Protein AF-A0A9E3UY20-F1 (afdb_monomer_lite)

pLDDT: mean 77.86, std 13.07, range [34.81, 95.12]

Sequence (122 aa):
AQWPAQFAARYKGRSVIIEAHLIVEKESKRLELDYSILVGRGPKPARTGKIDLTGFRLFEGVGKKEGDVVLFGARLAEVRLDADGRTWRVALQPDSGVFLRHFKALHALGWPGPEPLAEARP

Radius of gyration: 15.2 Å; chains: 1; bounding box: 36×36×40 Å

Secondary structure (DSSP, 8-state):
--HHHHHHHHTTT-EEEEEEEEEE-TTT--EEES--EEESSSSS-SEEEEEE-TT-GGGTT----TT-EEEEEEEEEEEEE-TTSSEEEEEEPTT--EE---HHHHHHTTPPPPPP------

Structure (mmCIF, N/CA/C/O backbone):
data_AF-A0A9E3UY20-F1
#
_entry.id   AF-A0A9E3UY20-F1
#
loop_
_atom_site.group_PDB
_atom_site.id
_atom_site.type_symbol
_atom_site.label_atom_id
_atom_site.label_alt_id
_atom_site.label_comp_id
_atom_site.label_asym_id
_atom_site.label_entity_id
_atom_site.label_seq_id
_atom_site.pdbx_PDB_ins_code
_atom_site.Cartn_x
_atom_site.Cartn_y
_atom_site.Cartn_z
_atom_site.occupancy
_atom_site.B_iso_or_equiv
_atom_site.auth_seq_id
_atom_site.auth_comp_id
_atom_site.auth_asym_id
_atom_site.auth_atom_id
_atom_site.pdbx_PDB_model_num
ATOM 1 N N . ALA A 1 1 ? -18.375 4.333 11.535 1.00 59.38 1 ALA A N 1
ATOM 2 C CA . ALA A 1 1 ? -17.541 4.645 10.353 1.00 59.38 1 ALA A CA 1
ATOM 3 C C . ALA A 1 1 ? -17.987 3.764 9.186 1.00 59.38 1 ALA A C 1
ATOM 5 O O . ALA A 1 1 ? -17.897 2.554 9.308 1.00 59.38 1 ALA A O 1
ATOM 6 N N . GLN A 1 2 ? -18.520 4.335 8.098 1.00 78.31 2 GLN A N 1
ATOM 7 C CA . GLN A 1 2 ? -19.119 3.561 6.989 1.00 78.31 2 GLN A CA 1
ATOM 8 C C . GLN A 1 2 ? -18.101 3.120 5.916 1.00 78.31 2 GLN A C 1
ATOM 10 O O . GLN A 1 2 ? -18.430 2.360 5.008 1.00 78.31 2 GLN A O 1
ATOM 15 N N . TRP A 1 3 ? -16.859 3.598 6.014 1.00 81.88 3 TRP A N 1
ATOM 16 C CA . TRP A 1 3 ? -15.837 3.424 4.982 1.00 81.88 3 TRP A CA 1
ATOM 17 C C . TRP A 1 3 ? -15.509 1.960 4.648 1.00 81.88 3 TRP A C 1
ATOM 19 O O . TRP A 1 3 ? -15.549 1.637 3.466 1.00 81.88 3 TRP A O 1
ATOM 29 N N . PRO A 1 4 ? -15.276 1.047 5.614 1.00 87.75 4 PRO A N 1
ATOM 30 C CA . PRO A 1 4 ? -14.963 -0.348 5.291 1.00 87.75 4 PRO A CA 1
ATOM 31 C C . PRO A 1 4 ? -16.026 -1.025 4.416 1.00 87.75 4 PRO A C 1
ATOM 33 O O . PRO A 1 4 ? -15.695 -1.695 3.440 1.00 87.75 4 PRO A O 1
ATOM 36 N N . ALA A 1 5 ? -17.309 -0.778 4.699 1.00 86.81 5 ALA A N 1
ATOM 37 C CA . ALA A 1 5 ? -18.417 -1.323 3.917 1.00 86.81 5 ALA A CA 1
ATOM 38 C C . ALA A 1 5 ? -18.473 -0.730 2.499 1.00 86.81 5 ALA A C 1
ATOM 40 O O . ALA A 1 5 ? -18.613 -1.463 1.521 1.00 86.81 5 ALA A O 1
ATOM 41 N N . GLN A 1 6 ? -18.309 0.591 2.366 1.00 88.69 6 GLN A N 1
ATOM 42 C CA . GLN A 1 6 ? -18.261 1.230 1.046 1.00 88.69 6 GLN A CA 1
ATOM 43 C C . GLN A 1 6 ? -17.046 0.771 0.232 1.00 88.69 6 GLN A C 1
ATOM 45 O O . GLN A 1 6 ? -17.150 0.577 -0.979 1.00 88.69 6 GLN A O 1
ATOM 50 N N . PHE A 1 7 ? -15.907 0.568 0.894 1.00 89.06 7 PHE A N 1
ATOM 51 C CA . PHE A 1 7 ? -14.693 0.085 0.258 1.00 89.06 7 PHE A CA 1
ATOM 52 C C . PHE A 1 7 ? -14.855 -1.333 -0.261 1.00 89.06 7 PHE A C 1
ATOM 54 O O . PHE A 1 7 ? -14.535 -1.602 -1.418 1.00 89.06 7 PHE A O 1
ATOM 61 N N . ALA A 1 8 ? -15.415 -2.217 0.565 1.00 89.88 8 ALA A N 1
ATOM 62 C CA . ALA A 1 8 ? -15.726 -3.580 0.165 1.00 89.88 8 ALA A CA 1
ATOM 63 C C . ALA A 1 8 ? -16.657 -3.613 -1.057 1.00 89.88 8 ALA A C 1
ATOM 65 O O . ALA A 1 8 ? -16.419 -4.393 -1.973 1.00 89.88 8 ALA A O 1
ATOM 66 N N . ALA A 1 9 ? -17.667 -2.739 -1.102 1.00 90.75 9 ALA A N 1
ATOM 67 C CA . ALA A 1 9 ? -18.632 -2.699 -2.198 1.00 90.75 9 ALA A CA 1
ATOM 68 C C . ALA A 1 9 ? -18.071 -2.118 -3.509 1.00 90.75 9 ALA A C 1
ATOM 70 O O . ALA A 1 9 ? -18.493 -2.530 -4.587 1.00 90.75 9 ALA A O 1
ATOM 71 N N . ARG A 1 10 ? -17.162 -1.136 -3.441 1.00 89.25 10 ARG A N 1
ATOM 72 C CA . ARG A 1 10 ? -16.753 -0.351 -4.624 1.00 89.25 10 ARG A CA 1
ATOM 73 C C . ARG A 1 10 ? -15.322 -0.596 -5.091 1.00 89.25 10 ARG A C 1
ATOM 75 O O . ARG A 1 10 ? -15.063 -0.503 -6.290 1.00 89.25 10 ARG A O 1
ATOM 82 N N . TYR A 1 11 ? -14.406 -0.894 -4.174 1.00 90.25 11 TYR A N 1
ATOM 83 C CA . TYR A 1 11 ? -12.965 -0.846 -4.442 1.00 90.25 11 TYR A CA 1
ATOM 84 C C . TYR A 1 11 ? -12.244 -2.175 -4.217 1.00 90.25 11 TYR A C 1
ATOM 86 O O . TYR A 1 11 ? -11.232 -2.423 -4.869 1.00 90.25 11 TYR A O 1
ATOM 94 N N . LYS A 1 12 ? -12.748 -3.056 -3.346 1.00 92.31 12 LYS A N 1
ATOM 95 C CA . LYS A 1 12 ? -12.126 -4.366 -3.108 1.00 92.31 12 LYS A CA 1
ATOM 96 C C . LYS A 1 12 ? -11.953 -5.147 -4.417 1.00 92.31 12 LYS A C 1
ATOM 98 O O . LYS A 1 12 ? -12.871 -5.251 -5.225 1.00 92.31 12 LYS A O 1
ATOM 103 N N . GLY A 1 13 ? -10.755 -5.692 -4.618 1.00 92.38 13 GLY A N 1
ATOM 104 C CA . GLY A 1 13 ? -10.364 -6.451 -5.806 1.00 92.38 13 GLY A CA 1
ATOM 105 C C . GLY A 1 13 ? -10.015 -5.601 -7.032 1.00 92.38 13 GLY A C 1
ATOM 106 O O . GLY A 1 13 ? -9.519 -6.154 -8.012 1.00 92.38 13 GLY A O 1
ATOM 107 N N . ARG A 1 14 ? -10.228 -4.277 -6.997 1.00 92.81 14 ARG A N 1
ATOM 108 C CA . ARG A 1 14 ? -9.808 -3.379 -8.080 1.00 92.81 14 ARG A CA 1
ATOM 109 C C . ARG A 1 14 ? -8.291 -3.233 -8.095 1.00 92.81 14 ARG A C 1
ATOM 111 O O . ARG A 1 14 ? -7.650 -3.234 -7.042 1.00 92.81 14 ARG A O 1
ATOM 118 N N . SER A 1 15 ? -7.748 -3.093 -9.298 1.00 91.12 15 SER A N 1
ATOM 119 C CA . SER A 1 15 ? -6.324 -2.863 -9.516 1.00 91.12 15 SER A CA 1
ATOM 120 C C . SER A 1 15 ? -5.986 -1.383 -9.391 1.00 91.12 15 SER A C 1
ATOM 122 O O . SER A 1 15 ? -6.731 -0.528 -9.871 1.00 91.12 15 SER A O 1
ATOM 124 N N . VAL A 1 16 ? -4.838 -1.104 -8.791 1.00 89.38 16 VAL A N 1
ATOM 125 C CA . VAL A 1 16 ? -4.226 0.222 -8.706 1.00 89.38 16 VAL A CA 1
ATOM 126 C C . VAL A 1 16 ? -2.779 0.132 -9.174 1.00 89.38 16 VAL A C 1
ATOM 128 O O . VAL A 1 16 ? -2.145 -0.914 -9.029 1.00 89.38 16 VAL A O 1
ATOM 131 N N . ILE A 1 17 ? -2.274 1.222 -9.746 1.00 85.75 17 ILE A N 1
ATOM 132 C CA . ILE A 1 17 ? -0.852 1.418 -10.033 1.00 85.75 17 ILE A CA 1
ATOM 133 C C . ILE A 1 17 ? -0.363 2.468 -9.050 1.00 85.75 17 ILE A C 1
ATOM 135 O O . ILE A 1 17 ? -1.015 3.498 -8.883 1.00 85.75 17 ILE A O 1
ATOM 139 N N . ILE A 1 18 ? 0.746 2.181 -8.382 1.00 85.81 18 ILE A N 1
ATOM 140 C CA . ILE A 1 18 ? 1.306 3.047 -7.356 1.00 85.81 18 ILE A CA 1
ATOM 141 C C . ILE A 1 18 ? 2.760 3.322 -7.698 1.00 85.81 18 ILE A C 1
ATOM 143 O O . ILE A 1 18 ? 3.531 2.385 -7.914 1.00 85.81 18 ILE A O 1
ATOM 147 N N . GLU A 1 19 ? 3.103 4.604 -7.716 1.00 83.75 19 GLU A N 1
ATOM 148 C CA . GLU A 1 19 ? 4.466 5.112 -7.751 1.00 83.75 19 GLU A CA 1
ATOM 149 C C . GLU A 1 19 ? 4.710 5.902 -6.471 1.00 83.75 19 GLU A C 1
ATOM 151 O O . GLU A 1 19 ? 3.987 6.859 -6.198 1.00 83.75 19 GLU A O 1
ATOM 156 N N . ALA A 1 20 ? 5.667 5.470 -5.657 1.00 83.00 20 ALA A N 1
ATOM 157 C CA . ALA A 1 20 ? 5.999 6.155 -4.412 1.00 83.00 20 ALA A CA 1
ATOM 158 C C . ALA A 1 20 ? 7.397 5.769 -3.925 1.00 83.00 20 ALA A C 1
ATOM 160 O O . ALA A 1 20 ? 7.981 4.773 -4.367 1.00 83.00 20 ALA A O 1
ATOM 161 N N . HIS A 1 21 ? 7.910 6.549 -2.979 1.00 83.19 21 HIS A N 1
ATOM 162 C CA . HIS A 1 21 ? 9.097 6.190 -2.217 1.00 83.19 21 HIS A CA 1
ATOM 163 C C . HIS A 1 21 ? 8.743 5.183 -1.123 1.00 83.19 21 HIS A C 1
ATOM 165 O O . HIS A 1 21 ? 7.673 5.258 -0.520 1.00 83.19 21 HIS A O 1
ATOM 171 N N . LEU A 1 22 ? 9.641 4.241 -0.849 1.00 83.44 22 LEU A N 1
ATOM 172 C CA . LEU A 1 22 ? 9.537 3.388 0.330 1.00 83.44 22 LEU A CA 1
ATOM 173 C C . LEU A 1 22 ? 10.024 4.139 1.569 1.00 83.44 22 LEU A C 1
ATOM 175 O O . LEU A 1 22 ? 11.115 4.708 1.562 1.00 83.44 22 LEU A O 1
ATOM 179 N N . ILE A 1 23 ? 9.252 4.070 2.648 1.00 80.81 23 ILE A N 1
ATOM 180 C CA . ILE A 1 23 ? 9.633 4.570 3.972 1.00 80.81 23 ILE A CA 1
ATOM 181 C C . ILE A 1 23 ? 9.547 3.443 4.993 1.00 80.81 23 ILE A C 1
ATOM 183 O O . ILE A 1 23 ? 8.754 2.509 4.851 1.00 80.81 23 ILE A O 1
ATOM 187 N N . VAL A 1 24 ? 10.364 3.525 6.039 1.00 76.75 24 VAL A N 1
ATOM 188 C CA . VAL A 1 24 ? 10.252 2.628 7.189 1.00 76.75 24 VAL A CA 1
ATOM 189 C C . VAL A 1 24 ? 9.593 3.399 8.324 1.00 76.75 24 VAL A C 1
ATOM 191 O O . VAL A 1 24 ? 10.110 4.411 8.796 1.00 76.75 24 VAL A O 1
ATOM 194 N N . GLU A 1 25 ? 8.432 2.934 8.782 1.00 75.88 25 GLU A N 1
ATOM 195 C CA . GLU A 1 25 ? 7.752 3.554 9.917 1.00 75.88 25 GLU A CA 1
ATOM 196 C C . GLU A 1 25 ? 8.611 3.371 11.182 1.00 75.88 25 GLU A C 1
ATOM 198 O O . GLU A 1 25 ? 8.879 2.248 11.611 1.00 75.88 25 GLU A O 1
ATOM 203 N N . LYS A 1 26 ? 9.057 4.481 11.785 1.00 71.94 26 LYS A N 1
ATOM 204 C CA . LYS A 1 26 ? 10.071 4.485 12.860 1.00 71.94 26 LYS A CA 1
ATOM 205 C C . LYS A 1 26 ? 9.689 3.651 14.088 1.00 71.94 26 LYS A C 1
ATOM 207 O O . LYS A 1 26 ? 10.566 3.066 14.717 1.00 71.94 26 LYS A O 1
ATOM 212 N N . GLU A 1 27 ? 8.403 3.598 14.427 1.00 72.50 27 GLU A N 1
ATOM 213 C CA . GLU A 1 27 ? 7.912 2.905 15.625 1.00 72.50 27 GLU A CA 1
ATOM 214 C C . GLU A 1 27 ? 7.649 1.417 15.379 1.00 72.50 27 GLU A C 1
ATOM 216 O O . GLU A 1 27 ? 8.069 0.569 16.165 1.00 72.50 27 GLU A O 1
ATOM 221 N N . SER A 1 28 ? 6.979 1.080 14.276 1.00 69.31 28 SER A N 1
ATOM 222 C CA . SER A 1 28 ? 6.568 -0.297 13.978 1.00 69.31 28 SER A CA 1
ATOM 223 C C . SER A 1 28 ? 7.588 -1.074 13.141 1.00 69.31 28 SER A C 1
ATOM 225 O O . SER A 1 28 ? 7.447 -2.288 12.981 1.00 69.31 28 SER A O 1
ATOM 227 N N . LYS A 1 29 ? 8.595 -0.383 12.585 1.00 72.31 29 LYS A N 1
ATOM 228 C CA . LYS A 1 29 ? 9.546 -0.884 11.578 1.00 72.31 29 LYS A CA 1
ATOM 229 C C . LYS A 1 29 ? 8.871 -1.490 10.342 1.00 72.31 29 LYS A C 1
ATOM 231 O O . LYS A 1 29 ? 9.490 -2.278 9.627 1.00 72.31 29 LYS A O 1
ATOM 236 N N . ARG A 1 30 ? 7.605 -1.151 10.086 1.00 73.88 30 ARG A N 1
ATOM 237 C CA . ARG A 1 30 ? 6.883 -1.602 8.895 1.00 73.88 30 ARG A CA 1
ATOM 238 C C . ARG A 1 30 ? 7.372 -0.842 7.675 1.00 73.88 30 ARG A C 1
ATOM 240 O O . ARG A 1 30 ? 7.617 0.361 7.739 1.00 73.88 30 ARG A O 1
ATOM 247 N N . LEU A 1 31 ? 7.484 -1.565 6.567 1.00 76.94 31 LEU A N 1
ATOM 248 C CA . LEU A 1 31 ? 7.698 -0.958 5.266 1.00 76.94 31 LEU A CA 1
ATOM 249 C C . LEU A 1 31 ? 6.373 -0.347 4.801 1.00 76.94 31 LEU A C 1
ATOM 251 O O . LEU A 1 31 ? 5.356 -1.037 4.721 1.00 76.94 31 LEU A O 1
ATOM 255 N N . GLU A 1 32 ? 6.390 0.944 4.508 1.00 80.19 32 GLU A N 1
ATOM 256 C CA . GLU A 1 32 ? 5.247 1.7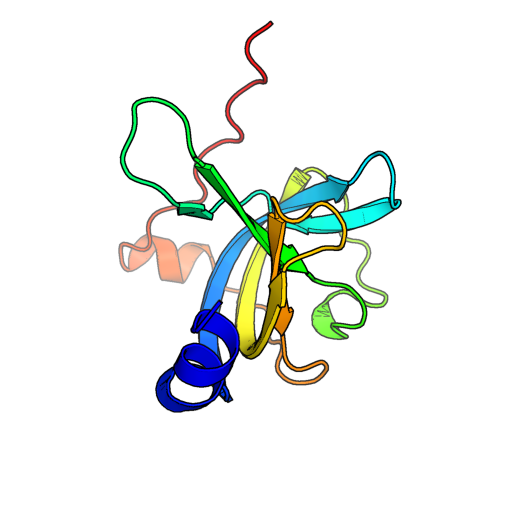00 4.012 1.00 80.19 32 GLU A CA 1
ATOM 257 C C . GLU A 1 32 ? 5.640 2.461 2.744 1.00 80.19 32 GLU A C 1
ATOM 259 O O . GLU A 1 32 ? 6.814 2.563 2.380 1.00 80.19 32 GLU A O 1
ATOM 264 N N . LEU A 1 33 ? 4.637 2.994 2.056 1.00 79.25 33 LEU A N 1
ATOM 265 C CA . LEU A 1 33 ? 4.850 3.959 0.986 1.00 79.25 33 LEU A CA 1
ATOM 266 C C . LEU A 1 33 ? 4.763 5.371 1.555 1.00 79.25 33 LEU A C 1
ATOM 268 O O . LEU A 1 33 ? 3.886 5.642 2.380 1.00 79.25 33 LEU A O 1
ATOM 272 N N . ASP A 1 34 ? 5.613 6.269 1.065 1.00 70.31 34 ASP A N 1
ATOM 273 C CA . ASP A 1 34 ? 5.519 7.702 1.325 1.00 70.31 34 ASP A CA 1
ATOM 274 C C . ASP A 1 34 ? 4.344 8.297 0.548 1.00 70.31 34 ASP A C 1
ATOM 276 O O . ASP A 1 34 ? 4.476 8.919 -0.504 1.00 70.31 34 ASP A O 1
ATOM 280 N N . TYR A 1 35 ? 3.145 7.984 1.019 1.00 67.25 35 TYR A N 1
ATOM 281 C CA . TYR A 1 35 ? 1.912 8.485 0.456 1.00 67.25 35 TYR A CA 1
ATOM 282 C C . TYR A 1 35 ? 0.889 8.654 1.569 1.00 67.25 35 TYR A C 1
ATOM 284 O O . TYR A 1 35 ? 0.563 7.712 2.294 1.00 67.25 35 TYR A O 1
ATOM 292 N N . SER A 1 36 ? 0.372 9.874 1.693 1.00 65.19 36 SER A N 1
ATOM 293 C CA . SER A 1 36 ? -0.609 10.244 2.707 1.00 65.19 36 SER A CA 1
ATOM 294 C C . SER A 1 36 ? -1.906 10.709 2.058 1.00 65.19 36 SER A C 1
ATOM 296 O O . SER A 1 36 ? -1.945 11.729 1.376 1.00 65.19 36 SER A O 1
ATOM 298 N N . ILE A 1 37 ? -3.005 9.999 2.322 1.00 68.25 37 ILE A N 1
ATOM 299 C CA . ILE A 1 37 ? -4.349 10.440 1.921 1.00 68.25 37 ILE A CA 1
ATOM 300 C C . ILE A 1 37 ? -4.916 11.325 3.030 1.00 68.25 37 ILE A C 1
ATOM 302 O O . ILE A 1 37 ? -5.296 10.834 4.091 1.00 68.25 3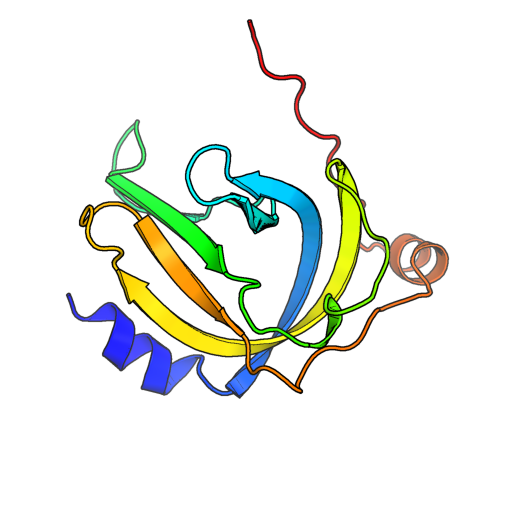7 ILE A O 1
ATOM 306 N N . LEU A 1 38 ? -4.988 12.631 2.804 1.00 65.81 38 LEU A N 1
ATOM 307 C CA . LEU A 1 38 ? -5.496 13.581 3.793 1.00 65.81 38 LEU A CA 1
ATOM 308 C C . LEU A 1 38 ? -7.027 13.661 3.697 1.00 65.81 38 LEU A C 1
ATOM 310 O O . LEU A 1 38 ? -7.575 13.976 2.643 1.00 65.81 38 LEU A O 1
ATOM 314 N N . VAL A 1 39 ? -7.733 13.366 4.794 1.00 62.06 39 VAL A N 1
ATOM 315 C CA . VAL A 1 39 ? -9.206 13.350 4.832 1.00 62.06 39 VAL A CA 1
ATOM 316 C C . VAL A 1 39 ? -9.727 14.319 5.894 1.00 62.06 39 VAL A C 1
ATOM 318 O O . VAL A 1 39 ? -9.286 14.300 7.043 1.00 62.06 39 VAL A O 1
ATOM 321 N N . GLY A 1 40 ? -10.714 15.140 5.531 1.00 56.59 40 GLY A N 1
ATOM 322 C CA . GLY A 1 40 ? -11.396 16.073 6.434 1.00 56.59 40 GLY A CA 1
ATOM 323 C C . GLY A 1 40 ? -11.672 17.422 5.773 1.00 56.59 40 GLY A C 1
ATOM 324 O O . GLY A 1 40 ? -11.042 17.771 4.781 1.00 56.59 40 GLY A O 1
ATOM 325 N N . ARG A 1 41 ? -12.631 18.184 6.310 1.00 52.12 41 ARG A N 1
ATOM 326 C CA . ARG A 1 41 ? -12.844 19.585 5.920 1.00 52.12 41 ARG A CA 1
ATOM 327 C C . ARG A 1 41 ? -12.168 20.463 6.969 1.00 52.12 41 ARG A C 1
ATOM 329 O O . ARG A 1 41 ? -12.657 20.541 8.090 1.00 52.12 41 ARG A O 1
ATOM 336 N N . GLY A 1 42 ? -11.034 21.066 6.629 1.00 55.69 42 GLY A N 1
ATOM 337 C CA . GLY A 1 42 ? -10.309 21.964 7.524 1.00 55.69 42 GLY A CA 1
ATOM 338 C C . GLY A 1 42 ? -8.874 22.234 7.067 1.00 55.69 42 GLY A C 1
ATOM 339 O O . GLY A 1 42 ? -8.363 21.515 6.212 1.00 55.69 42 GLY A O 1
ATOM 340 N N . PRO A 1 43 ? -8.211 23.252 7.644 1.00 55.09 43 PRO A N 1
ATOM 341 C CA . PRO A 1 43 ? -6.831 23.617 7.307 1.00 55.09 43 PRO A CA 1
ATOM 342 C C . PRO A 1 43 ? -5.797 22.572 7.757 1.00 55.09 43 PRO A C 1
ATOM 344 O O . PRO A 1 43 ? -4.651 22.616 7.320 1.00 55.09 43 PRO A O 1
ATOM 347 N N . LYS A 1 44 ? -6.188 21.628 8.626 1.00 57.66 44 LYS A N 1
ATOM 348 C CA . LYS A 1 44 ? -5.402 20.446 8.991 1.00 57.66 44 LYS A CA 1
ATOM 349 C C . LYS A 1 44 ? -6.205 19.177 8.678 1.00 57.66 44 LYS A C 1
ATOM 351 O O . LYS A 1 44 ? -7.410 19.163 8.949 1.00 57.66 44 LYS A O 1
ATOM 356 N N . PRO A 1 45 ? -5.567 18.116 8.151 1.00 61.03 45 PRO A N 1
ATOM 357 C CA . PRO A 1 45 ? -6.222 16.832 7.933 1.00 61.03 45 PRO A CA 1
ATOM 358 C C . PRO A 1 45 ? -6.787 16.307 9.251 1.00 61.03 45 PRO A C 1
ATOM 360 O O . PRO A 1 45 ? -6.081 16.271 10.257 1.00 61.03 45 PRO A O 1
ATOM 363 N N . ALA A 1 46 ? -8.046 15.873 9.251 1.00 65.19 46 ALA A N 1
ATOM 364 C CA . ALA A 1 46 ? -8.626 15.220 10.422 1.00 65.19 46 ALA A CA 1
ATOM 365 C C . ALA A 1 46 ? -8.111 13.780 10.566 1.00 65.19 46 ALA A C 1
ATOM 367 O O . ALA A 1 46 ? -8.100 13.237 11.670 1.00 65.19 46 ALA A O 1
ATOM 368 N N . ARG A 1 47 ? -7.734 13.154 9.442 1.00 70.62 47 ARG A N 1
ATOM 369 C CA . ARG A 1 47 ? -7.203 11.791 9.349 1.00 70.62 47 ARG A CA 1
ATOM 370 C C . ARG A 1 47 ? -6.224 11.669 8.189 1.00 70.62 47 ARG A C 1
ATOM 372 O O . ARG A 1 47 ? -6.352 1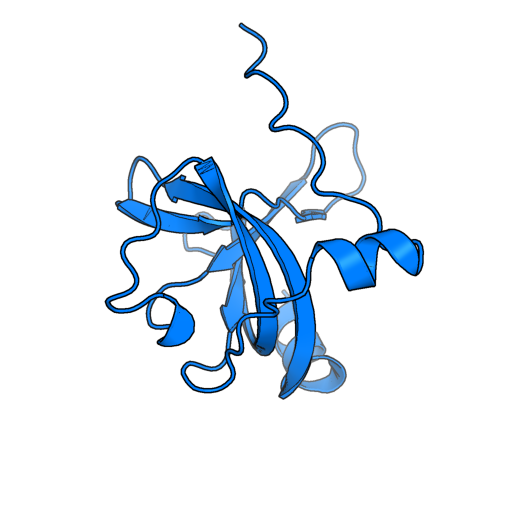2.393 7.199 1.00 70.62 47 ARG A O 1
ATOM 379 N N . THR A 1 48 ? -5.335 10.690 8.298 1.00 76.38 48 THR A N 1
ATOM 380 C CA . THR A 1 48 ? -4.360 10.339 7.260 1.00 76.38 48 THR A CA 1
ATOM 381 C C . THR A 1 48 ? -4.610 8.908 6.795 1.00 76.38 48 THR A C 1
ATOM 383 O O . THR A 1 48 ? -4.966 8.051 7.599 1.00 76.38 48 THR A O 1
ATOM 386 N N . GLY A 1 49 ? -4.472 8.636 5.501 1.00 79.00 49 GLY A N 1
ATOM 387 C CA . GLY A 1 49 ? -4.515 7.294 4.930 1.00 79.00 49 GLY A CA 1
ATOM 388 C C . GLY A 1 49 ? -3.125 6.837 4.512 1.00 79.00 49 GLY A C 1
ATOM 389 O O . GLY A 1 49 ? -2.415 7.608 3.875 1.00 79.00 49 GLY A O 1
ATOM 390 N N . LYS A 1 50 ? -2.768 5.600 4.849 1.00 84.75 50 LYS A N 1
ATOM 391 C CA . LYS A 1 50 ? -1.499 4.948 4.513 1.00 84.75 50 LYS A CA 1
ATOM 392 C C . LYS A 1 50 ? -1.748 3.627 3.785 1.00 84.75 50 LYS A C 1
ATOM 394 O O . LYS A 1 50 ? -2.762 2.966 4.030 1.00 84.75 50 LYS A O 1
ATOM 399 N N . ILE A 1 51 ? -0.813 3.220 2.928 1.00 87.12 51 ILE A N 1
ATOM 400 C CA . ILE A 1 51 ? -0.814 1.890 2.301 1.00 87.12 51 ILE A CA 1
ATOM 401 C C . ILE A 1 51 ? 0.084 0.964 3.121 1.00 87.12 51 ILE A C 1
ATOM 403 O O . ILE A 1 51 ? 1.263 1.246 3.317 1.00 87.12 51 ILE A O 1
ATOM 407 N N . ASP A 1 52 ? -0.496 -0.131 3.604 1.00 85.00 52 ASP A N 1
ATOM 408 C CA . ASP A 1 52 ? 0.184 -1.139 4.415 1.00 85.00 52 ASP A CA 1
ATOM 409 C C . ASP A 1 52 ? 0.754 -2.230 3.498 1.00 85.00 52 ASP A C 1
ATOM 411 O O . ASP A 1 52 ? -0.001 -2.935 2.820 1.00 85.00 52 ASP A O 1
ATOM 415 N N . LEU A 1 53 ? 2.085 -2.352 3.456 1.00 87.56 53 LEU A N 1
ATOM 416 C CA . LEU A 1 53 ? 2.783 -3.382 2.676 1.00 87.56 53 LEU A CA 1
ATOM 417 C C . LEU A 1 53 ? 3.058 -4.655 3.493 1.00 87.56 53 LEU A C 1
ATOM 419 O O . LEU A 1 53 ? 3.666 -5.596 2.979 1.00 87.56 53 LEU A O 1
ATOM 423 N N . THR A 1 54 ? 2.624 -4.716 4.755 1.00 84.06 54 THR A N 1
ATOM 424 C CA . THR A 1 54 ? 2.833 -5.889 5.613 1.00 84.06 54 THR A CA 1
ATOM 425 C C . THR A 1 54 ? 2.184 -7.130 4.994 1.00 84.06 54 THR A C 1
ATOM 427 O O . THR A 1 54 ? 0.982 -7.148 4.735 1.00 84.06 54 THR A O 1
ATOM 430 N N . GLY A 1 55 ? 2.977 -8.184 4.773 1.00 85.44 55 GLY A N 1
ATOM 431 C CA . GLY A 1 55 ? 2.507 -9.437 4.167 1.00 85.44 55 GLY A CA 1
ATOM 432 C C . GLY A 1 55 ? 2.206 -9.346 2.667 1.00 85.44 55 GLY A C 1
ATOM 433 O O . GLY A 1 55 ? 1.575 -10.247 2.111 1.00 85.44 55 GLY A O 1
ATOM 434 N N . PHE A 1 56 ? 2.615 -8.262 1.998 1.00 90.12 56 PHE A N 1
ATOM 435 C CA . PHE A 1 56 ? 2.533 -8.151 0.547 1.00 90.12 56 PHE A CA 1
ATOM 436 C C . PHE A 1 56 ? 3.795 -8.734 -0.095 1.00 90.12 56 PHE A C 1
ATOM 438 O O . PHE A 1 56 ? 4.866 -8.120 -0.085 1.00 90.12 56 PHE A O 1
ATOM 445 N N . ARG A 1 57 ? 3.656 -9.924 -0.692 1.00 90.19 57 ARG A N 1
ATOM 446 C CA . ARG A 1 57 ? 4.788 -10.774 -1.099 1.00 90.19 57 ARG A CA 1
ATOM 447 C C . ARG A 1 57 ? 5.703 -10.147 -2.143 1.00 90.19 57 ARG A C 1
ATOM 449 O O . ARG A 1 57 ? 6.857 -10.540 -2.252 1.00 90.19 57 ARG A O 1
ATOM 456 N N . LEU A 1 58 ? 5.226 -9.145 -2.885 1.00 88.31 58 LEU A N 1
ATOM 457 C CA . LEU A 1 58 ? 6.039 -8.434 -3.876 1.00 88.31 58 LEU A CA 1
ATOM 458 C C . LEU A 1 58 ? 7.310 -7.815 -3.273 1.00 88.31 58 LEU A C 1
ATOM 460 O O . LEU A 1 58 ? 8.306 -7.695 -3.980 1.00 88.31 58 LEU A O 1
ATOM 464 N N . PHE A 1 59 ? 7.278 -7.423 -1.997 1.00 84.75 59 PHE A N 1
ATOM 465 C CA . PHE A 1 59 ? 8.427 -6.839 -1.297 1.00 84.75 59 PHE A CA 1
ATOM 466 C C . PHE A 1 59 ? 9.133 -7.827 -0.361 1.00 84.75 59 PHE A C 1
ATOM 468 O O . PHE A 1 59 ? 10.148 -7.481 0.239 1.00 84.75 59 PHE A O 1
ATOM 475 N N . GLU A 1 60 ? 8.653 -9.067 -0.255 1.00 82.75 60 GLU A N 1
ATOM 476 C CA . GLU A 1 60 ? 9.325 -10.108 0.520 1.00 82.75 60 GLU A CA 1
ATOM 477 C C . GLU A 1 60 ? 10.574 -10.590 -0.235 1.00 82.75 60 GLU A C 1
ATOM 479 O O . GLU A 1 60 ? 10.513 -10.991 -1.396 1.00 82.75 60 GLU A O 1
ATOM 484 N N . GLY A 1 61 ? 11.743 -10.512 0.406 1.00 70.31 61 GLY A N 1
ATOM 485 C CA . GLY A 1 61 ? 13.016 -10.950 -0.183 1.00 70.31 61 GLY A CA 1
ATOM 486 C C . GLY A 1 61 ? 13.59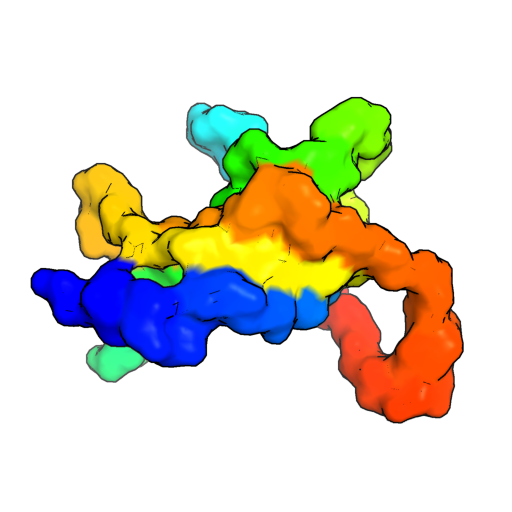7 -10.021 -1.256 1.00 70.31 61 GLY A C 1
ATOM 487 O O . GLY A 1 61 ? 14.695 -10.275 -1.753 1.00 70.31 61 GLY A O 1
ATOM 488 N N . VAL A 1 62 ? 12.920 -8.922 -1.598 1.00 67.44 62 VAL A N 1
ATOM 489 C CA . VAL A 1 62 ? 13.480 -7.897 -2.483 1.00 67.44 62 VAL A CA 1
ATOM 490 C C . VAL A 1 62 ? 14.310 -6.945 -1.629 1.00 67.44 62 VAL A C 1
ATOM 492 O O . VAL A 1 62 ? 13.786 -6.317 -0.718 1.00 67.44 62 VAL A O 1
ATOM 495 N N . GLY A 1 63 ? 15.608 -6.822 -1.919 1.00 66.38 63 GLY A N 1
ATOM 496 C CA . GLY A 1 63 ? 16.547 -5.955 -1.189 1.00 66.38 63 GLY A CA 1
ATOM 497 C C . GLY A 1 63 ? 16.329 -4.449 -1.393 1.00 66.38 63 GLY A C 1
ATOM 498 O O . GLY A 1 63 ? 17.305 -3.714 -1.534 1.00 66.38 63 GLY A O 1
ATOM 499 N N . LYS A 1 64 ? 15.071 -4.003 -1.476 1.00 72.38 64 LYS A N 1
ATOM 500 C CA . LYS A 1 64 ? 14.700 -2.590 -1.542 1.00 72.38 64 LYS A CA 1
ATOM 501 C C . LYS A 1 64 ? 14.951 -1.919 -0.202 1.00 72.38 64 LYS A C 1
ATOM 503 O O . LYS A 1 64 ? 14.747 -2.525 0.850 1.00 72.38 64 LYS A O 1
ATOM 508 N N . LYS A 1 65 ? 15.415 -0.677 -0.258 1.00 73.50 65 LYS A N 1
ATOM 509 C CA . LYS A 1 65 ? 15.782 0.121 0.913 1.00 73.50 65 LYS A CA 1
ATOM 510 C C . LYS A 1 65 ? 14.854 1.321 1.049 1.00 73.50 65 LYS A C 1
ATOM 512 O O . LYS A 1 65 ? 14.189 1.723 0.097 1.00 73.50 65 LYS A O 1
ATOM 517 N N . GLU A 1 66 ? 14.821 1.886 2.249 1.00 78.44 66 GLU A N 1
ATOM 518 C CA . GLU A 1 66 ? 14.212 3.192 2.494 1.00 78.44 66 GLU A CA 1
ATOM 519 C C . GLU A 1 66 ? 14.752 4.230 1.494 1.00 78.44 66 GLU A C 1
ATOM 521 O O . GLU A 1 66 ? 15.950 4.256 1.208 1.00 78.44 66 GLU A O 1
ATOM 526 N N . GLY A 1 67 ? 13.858 5.048 0.937 1.00 78.75 67 GLY A N 1
ATOM 527 C CA . GLY A 1 67 ? 14.160 6.040 -0.096 1.00 78.75 67 GLY A CA 1
ATOM 528 C C . GLY A 1 67 ? 14.051 5.530 -1.537 1.00 78.75 67 GLY A C 1
ATOM 529 O O . GLY A 1 67 ? 13.908 6.353 -2.445 1.00 78.75 67 GLY A O 1
ATOM 530 N N . ASP A 1 68 ? 14.047 4.210 -1.772 1.00 82.00 68 ASP A N 1
ATOM 531 C CA . ASP A 1 68 ? 13.882 3.655 -3.120 1.00 82.00 68 ASP A CA 1
ATOM 532 C C . ASP A 1 68 ? 12.521 4.050 -3.711 1.00 82.00 68 ASP A C 1
ATOM 534 O O . ASP A 1 68 ? 11.476 3.858 -3.085 1.00 82.00 68 ASP A O 1
ATOM 538 N N . VAL A 1 69 ? 12.528 4.524 -4.959 1.00 82.31 69 VAL A N 1
ATOM 539 C CA . VAL A 1 69 ? 11.302 4.691 -5.748 1.00 82.31 69 VAL A CA 1
ATOM 540 C C . VAL A 1 69 ? 10.861 3.334 -6.278 1.00 82.31 69 VAL A C 1
ATOM 542 O O . VAL A 1 69 ? 11.645 2.588 -6.881 1.00 82.31 69 VAL A O 1
ATOM 545 N N . VAL A 1 70 ? 9.583 3.022 -6.092 1.00 84.88 70 VAL A N 1
ATOM 546 C CA . VAL A 1 70 ? 8.964 1.805 -6.609 1.00 84.88 70 VAL A CA 1
ATOM 547 C C . VAL A 1 70 ? 7.738 2.144 -7.439 1.00 84.88 70 VAL A C 1
ATOM 549 O O . VAL A 1 70 ? 6.945 3.001 -7.068 1.00 84.88 70 VAL A O 1
ATOM 552 N N . LEU A 1 71 ? 7.577 1.428 -8.551 1.00 86.31 71 LEU A N 1
ATOM 553 C CA . LEU A 1 71 ? 6.368 1.442 -9.364 1.00 86.31 71 LEU A CA 1
ATOM 554 C C . LEU A 1 71 ? 5.845 0.017 -9.486 1.00 86.31 71 LEU A C 1
ATOM 556 O O . LEU A 1 71 ? 6.535 -0.883 -9.984 1.00 86.31 71 LEU A O 1
ATOM 560 N N . PHE A 1 72 ? 4.620 -0.195 -9.030 1.00 89.50 72 PHE A N 1
ATOM 561 C CA . PHE A 1 72 ? 4.010 -1.513 -9.054 1.00 89.50 72 PHE A CA 1
ATOM 562 C C . PHE A 1 72 ? 2.494 -1.444 -9.198 1.00 89.50 72 PHE A C 1
ATOM 564 O O . PHE A 1 72 ? 1.843 -0.473 -8.819 1.00 89.50 72 PHE A O 1
ATOM 571 N N . GLY A 1 73 ? 1.938 -2.509 -9.767 1.00 90.88 73 GLY A N 1
ATOM 572 C CA . GLY A 1 73 ? 0.509 -2.780 -9.743 1.00 90.88 73 GLY A CA 1
ATOM 573 C C . GLY A 1 73 ? 0.154 -3.688 -8.569 1.00 90.88 73 GLY A C 1
ATOM 574 O O . GLY A 1 73 ? 0.922 -4.592 -8.235 1.00 90.88 73 GLY A O 1
ATOM 575 N N . ALA A 1 74 ? -1.011 -3.471 -7.965 1.00 94.19 74 ALA A N 1
ATOM 576 C CA . ALA A 1 74 ? -1.564 -4.334 -6.923 1.00 94.19 74 ALA A CA 1
ATOM 577 C C . ALA A 1 74 ? -3.097 -4.304 -6.933 1.00 94.19 74 ALA A C 1
ATOM 579 O O . ALA A 1 74 ? -3.709 -3.414 -7.527 1.00 94.19 74 ALA A O 1
ATOM 580 N N . ARG A 1 75 ? -3.735 -5.259 -6.248 1.00 93.88 75 ARG A N 1
ATOM 581 C CA . ARG A 1 75 ? -5.181 -5.244 -5.987 1.00 93.88 75 ARG A CA 1
ATOM 582 C C . ARG A 1 75 ? -5.482 -4.836 -4.555 1.00 93.88 75 ARG A C 1
ATOM 584 O O . ARG A 1 75 ? -4.835 -5.293 -3.617 1.00 93.88 75 ARG A O 1
ATOM 591 N N . LEU A 1 76 ? -6.525 -4.033 -4.391 1.00 93.38 76 LEU A N 1
ATOM 592 C CA . LEU A 1 76 ? -7.008 -3.576 -3.091 1.00 93.38 76 LEU A CA 1
ATOM 593 C C . LEU A 1 76 ? -7.698 -4.710 -2.316 1.00 93.38 76 LEU A C 1
ATOM 595 O O . LEU A 1 76 ? -8.589 -5.375 -2.853 1.00 93.38 76 LEU A O 1
ATOM 599 N N . ALA A 1 77 ? -7.331 -4.919 -1.051 1.00 94.06 77 ALA A N 1
ATOM 600 C CA . ALA A 1 77 ? -7.910 -5.967 -0.207 1.00 94.06 77 ALA A CA 1
ATOM 601 C C . ALA A 1 77 ? -8.931 -5.416 0.791 1.00 94.06 77 ALA A C 1
ATOM 603 O O . ALA A 1 77 ? -10.092 -5.835 0.788 1.00 94.06 77 ALA A O 1
ATOM 604 N N . GLU A 1 78 ? -8.507 -4.468 1.623 1.00 92.44 78 GLU A N 1
ATOM 605 C CA . GLU A 1 78 ? -9.316 -3.916 2.708 1.00 92.44 78 GLU A CA 1
ATOM 606 C C . GLU A 1 78 ? -8.884 -2.500 3.086 1.00 92.44 78 GLU A C 1
ATOM 608 O O . GLU A 1 78 ? -7.793 -2.046 2.743 1.00 92.44 78 GLU A O 1
ATOM 613 N N . VAL A 1 79 ? -9.756 -1.817 3.828 1.00 90.81 79 VAL A N 1
ATOM 614 C CA . VAL A 1 79 ? -9.431 -0.573 4.520 1.00 90.81 79 VAL A CA 1
ATOM 615 C C . VAL A 1 79 ? -9.885 -0.678 5.970 1.00 90.81 79 VAL A C 1
ATOM 617 O O . VAL A 1 79 ? -11.022 -1.067 6.251 1.00 90.81 79 VAL A O 1
ATOM 620 N N . ARG A 1 80 ? -9.001 -0.321 6.897 1.00 90.25 80 ARG A N 1
ATOM 621 C CA . ARG A 1 80 ? -9.237 -0.381 8.343 1.00 90.25 80 ARG A CA 1
ATOM 622 C C . ARG A 1 80 ? -8.763 0.898 9.009 1.00 90.25 80 ARG A C 1
ATOM 624 O O . ARG A 1 80 ? -7.808 1.512 8.549 1.00 90.25 80 ARG A O 1
ATOM 631 N N . LEU A 1 81 ? -9.453 1.325 10.058 1.00 87.12 81 LEU A N 1
ATOM 632 C CA . LEU A 1 81 ? -8.970 2.420 10.894 1.00 87.12 81 LEU A CA 1
ATOM 633 C C . LEU A 1 81 ? -8.037 1.810 11.937 1.00 87.12 81 LEU A C 1
ATOM 635 O O . LEU A 1 81 ? -8.393 0.800 12.542 1.00 87.12 81 LEU A O 1
ATOM 639 N N . ASP A 1 82 ? -6.856 2.390 12.095 1.00 84.81 82 ASP A N 1
ATOM 640 C CA . ASP A 1 82 ? -5.875 1.941 13.070 1.00 84.81 82 ASP A CA 1
ATOM 641 C C . ASP A 1 82 ? -6.373 2.188 14.501 1.00 84.81 82 ASP A C 1
ATOM 643 O O . ASP A 1 82 ? -7.339 2.929 14.727 1.00 84.81 82 ASP A O 1
ATOM 647 N N . ALA A 1 83 ? -5.719 1.556 15.474 1.00 82.06 83 ALA A N 1
ATOM 648 C CA . ALA A 1 83 ? -6.117 1.615 16.881 1.00 82.06 83 ALA A CA 1
ATOM 649 C C . ALA A 1 83 ? -6.129 3.051 17.444 1.00 82.06 83 ALA A C 1
ATOM 651 O O . ALA A 1 83 ? -6.893 3.350 18.359 1.00 82.06 83 ALA A O 1
ATOM 652 N N . ASP A 1 84 ? -5.332 3.950 16.858 1.00 81.69 84 ASP A N 1
ATOM 653 C CA . ASP A 1 84 ? -5.281 5.376 17.196 1.00 81.69 84 ASP A CA 1
ATOM 654 C C . ASP A 1 84 ? -6.546 6.163 16.785 1.00 81.69 84 ASP A C 1
ATOM 656 O O . ASP A 1 84 ? -6.734 7.310 17.200 1.00 81.69 84 ASP A O 1
ATOM 660 N N . GLY A 1 85 ? -7.417 5.578 15.953 1.00 81.69 85 GLY A N 1
ATOM 661 C CA . GLY A 1 85 ? -8.619 6.215 15.415 1.00 81.69 85 GLY A CA 1
ATOM 662 C C . GLY A 1 85 ? -8.360 7.348 14.408 1.00 81.69 85 GLY A C 1
ATOM 663 O O . GLY A 1 85 ? -9.312 8.004 13.963 1.00 81.69 85 GLY A O 1
ATOM 664 N N . ARG A 1 86 ? -7.099 7.593 14.040 1.00 81.75 86 ARG A N 1
ATOM 665 C CA . ARG A 1 86 ? -6.626 8.724 13.224 1.00 81.75 86 ARG A CA 1
ATOM 666 C C . ARG A 1 86 ? -6.091 8.285 11.868 1.00 81.75 86 ARG A C 1
ATOM 668 O O . ARG A 1 86 ? -6.206 9.053 10.910 1.00 81.75 86 ARG A O 1
ATOM 675 N N . THR A 1 87 ? -5.584 7.060 11.771 1.00 84.06 87 THR A N 1
ATOM 676 C CA . THR A 1 87 ? -4.915 6.569 10.567 1.00 84.06 87 THR A CA 1
ATOM 677 C C . THR A 1 87 ? -5.751 5.501 9.870 1.00 84.06 87 THR A C 1
ATOM 679 O O . THR A 1 87 ? -6.041 4.454 10.436 1.00 84.06 87 THR A O 1
ATOM 682 N N . TRP A 1 88 ? -6.162 5.733 8.626 1.00 86.56 88 TRP A N 1
ATOM 683 C CA . TRP A 1 88 ? -6.738 4.682 7.785 1.00 86.56 88 TRP A CA 1
ATOM 684 C C . TRP A 1 88 ? -5.613 3.888 7.123 1.00 86.56 88 TRP A C 1
ATOM 686 O O . TRP A 1 88 ? -4.749 4.466 6.476 1.00 86.56 88 TRP A O 1
ATOM 696 N N . ARG A 1 89 ? -5.632 2.564 7.235 1.00 88.38 89 ARG A N 1
ATOM 697 C CA . ARG A 1 89 ? -4.696 1.669 6.552 1.00 88.38 89 ARG A CA 1
ATOM 698 C C . ARG A 1 89 ? -5.412 0.926 5.439 1.00 88.38 89 ARG A C 1
ATOM 700 O O . ARG A 1 89 ? -6.429 0.276 5.682 1.00 88.38 89 ARG A O 1
ATOM 707 N N . VAL A 1 90 ? -4.881 1.038 4.229 1.00 90.12 90 VAL A N 1
ATOM 708 C CA . VAL A 1 90 ? -5.335 0.300 3.050 1.00 90.12 90 VAL A CA 1
ATOM 709 C C . VAL A 1 90 ? -4.392 -0.876 2.843 1.00 90.12 90 VAL A C 1
ATOM 711 O O . VAL A 1 90 ? -3.197 -0.671 2.649 1.00 90.12 90 VAL A O 1
ATOM 714 N N . ALA A 1 91 ? -4.920 -2.095 2.881 1.00 91.81 91 ALA A N 1
ATOM 715 C CA . ALA A 1 91 ? -4.140 -3.299 2.625 1.00 91.81 91 ALA A CA 1
ATOM 716 C C . ALA A 1 91 ? -4.300 -3.766 1.175 1.00 91.81 91 ALA A C 1
ATOM 718 O O . ALA A 1 91 ? -5.348 -3.579 0.539 1.00 91.81 91 ALA A O 1
ATOM 719 N N . LEU A 1 92 ? -3.262 -4.429 0.674 1.00 93.81 92 LEU A N 1
ATOM 720 C CA . LEU A 1 92 ? -3.206 -5.007 -0.664 1.00 93.81 92 LEU A CA 1
ATOM 721 C C . LEU A 1 92 ? -3.389 -6.526 -0.605 1.00 93.81 92 LEU A C 1
ATOM 723 O O . LEU A 1 92 ? -3.111 -7.164 0.408 1.00 93.81 92 LEU A O 1
ATOM 727 N N . GLN A 1 93 ? -3.871 -7.127 -1.692 1.00 95.12 93 GLN A N 1
ATOM 728 C CA . GLN A 1 93 ? -3.962 -8.583 -1.786 1.00 95.12 93 GLN A CA 1
ATOM 729 C C . GLN A 1 93 ? -2.541 -9.171 -1.875 1.00 95.12 93 GLN A C 1
ATOM 731 O O . GLN A 1 93 ? -1.833 -8.800 -2.819 1.00 95.12 93 GLN A O 1
ATOM 736 N N . PRO A 1 94 ? -2.140 -10.096 -0.976 1.00 94.12 94 PRO A N 1
ATOM 737 C CA . PRO A 1 94 ? -0.752 -10.552 -0.825 1.00 94.12 94 PRO A CA 1
ATOM 738 C C . PRO A 1 94 ? -0.044 -10.960 -2.122 1.00 94.12 94 PRO A C 1
ATOM 740 O O . PRO A 1 94 ? 1.104 -10.589 -2.340 1.00 94.12 94 PRO A O 1
ATOM 743 N N . ASP A 1 95 ? -0.761 -11.662 -3.001 1.00 94.12 95 ASP A N 1
ATOM 744 C CA . ASP A 1 95 ? -0.224 -12.284 -4.220 1.00 94.12 95 ASP A CA 1
ATOM 745 C C . ASP A 1 95 ? -0.530 -11.510 -5.508 1.00 94.12 95 ASP A C 1
ATOM 747 O O . ASP A 1 95 ? -0.344 -12.011 -6.614 1.00 94.12 95 ASP A O 1
ATOM 751 N N . SER A 1 96 ? -1.049 -10.288 -5.391 1.00 93.12 96 SER A N 1
ATOM 752 C CA . SER A 1 96 ? -1.506 -9.510 -6.552 1.00 93.12 96 SER A CA 1
ATOM 753 C C . SER A 1 96 ? -0.441 -8.604 -7.174 1.00 93.12 96 SER A C 1
ATOM 755 O O . SER A 1 96 ? -0.733 -7.894 -8.137 1.00 93.12 96 SER A O 1
ATOM 757 N N . GLY A 1 97 ? 0.759 -8.576 -6.597 1.00 91.88 97 GLY A N 1
ATOM 758 C CA . GLY A 1 97 ? 1.773 -7.583 -6.913 1.00 91.88 97 GLY A CA 1
ATOM 759 C C . GLY A 1 97 ? 2.563 -7.863 -8.180 1.00 91.88 97 GLY A C 1
ATOM 760 O O . GLY A 1 97 ? 3.007 -8.984 -8.409 1.00 91.88 97 GLY A O 1
ATOM 761 N N . VAL A 1 98 ? 2.804 -6.814 -8.969 1.00 89.94 98 VAL A N 1
ATOM 762 C CA . VAL A 1 98 ? 3.683 -6.868 -10.145 1.00 89.94 98 VAL A CA 1
ATOM 763 C C . VAL A 1 98 ? 4.522 -5.596 -10.231 1.00 89.94 98 VAL A C 1
ATOM 765 O O . VAL A 1 98 ? 3.973 -4.497 -10.291 1.00 89.94 98 VAL A O 1
ATOM 768 N N . PHE A 1 99 ? 5.851 -5.731 -10.296 1.00 88.56 99 PHE A N 1
ATOM 769 C CA . PHE A 1 99 ? 6.738 -4.599 -10.584 1.00 88.56 99 PHE A CA 1
ATOM 770 C C . PHE A 1 99 ? 6.620 -4.159 -12.041 1.00 88.56 99 PHE A C 1
ATOM 772 O O . PHE A 1 99 ? 6.754 -4.969 -12.962 1.00 88.56 99 PHE A O 1
ATOM 779 N N . LEU A 1 100 ? 6.481 -2.855 -12.251 1.00 83.94 100 LEU A N 1
ATOM 780 C CA . LEU A 1 100 ? 6.508 -2.247 -13.574 1.00 83.94 100 LEU A CA 1
ATOM 781 C C . LEU A 1 100 ? 7.936 -1.763 -13.857 1.00 83.94 100 LEU A C 1
ATOM 783 O O . LEU A 1 100 ? 8.421 -0.805 -13.266 1.00 83.94 100 LEU A O 1
ATOM 787 N N . ARG A 1 101 ? 8.647 -2.473 -14.742 1.00 73.44 101 ARG A N 1
ATOM 788 C CA . ARG A 1 101 ? 10.100 -2.295 -14.950 1.00 73.44 101 ARG A CA 1
ATOM 789 C C . ARG A 1 101 ? 10.477 -1.243 -16.002 1.00 73.44 101 ARG A C 1
ATOM 791 O O . ARG A 1 101 ? 11.638 -0.858 -16.082 1.00 73.44 101 ARG A O 1
ATOM 798 N N 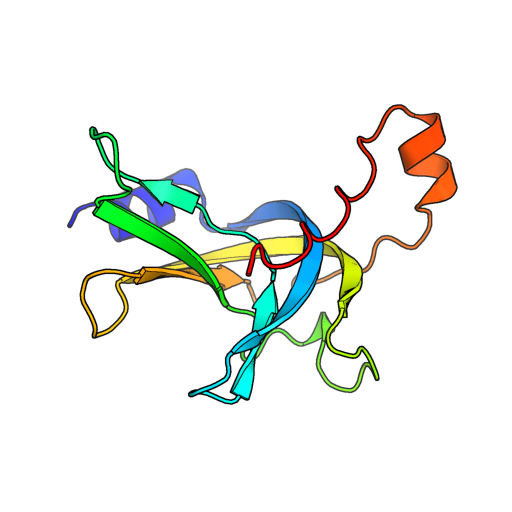. HIS A 1 102 ? 9.523 -0.762 -16.800 1.00 71.50 102 HIS A N 1
ATOM 799 C CA . HIS A 1 102 ? 9.785 0.130 -17.938 1.00 71.50 102 HIS A CA 1
ATOM 800 C C . HIS A 1 102 ? 9.448 1.595 -17.630 1.00 71.50 102 HIS A C 1
ATOM 802 O O . HIS A 1 102 ? 8.673 2.228 -18.343 1.00 71.50 102 HIS A O 1
ATOM 808 N N . PHE A 1 103 ? 10.069 2.147 -16.584 1.00 69.06 103 PHE A N 1
ATOM 809 C CA . PHE A 1 103 ? 9.916 3.550 -16.173 1.00 69.06 103 PHE A CA 1
ATOM 810 C C . PHE A 1 103 ? 10.093 4.536 -17.334 1.00 69.06 103 PHE A C 1
ATOM 812 O O . PHE A 1 103 ? 9.233 5.373 -17.582 1.00 69.06 103 PHE A O 1
ATOM 819 N N . LYS A 1 104 ? 11.174 4.393 -18.111 1.00 64.75 104 LYS A N 1
ATOM 820 C CA . LYS A 1 104 ? 11.460 5.291 -19.243 1.00 64.75 104 LYS A CA 1
ATOM 821 C C . LYS A 1 104 ? 10.363 5.278 -20.309 1.00 64.75 104 LYS A C 1
ATOM 823 O O . LYS A 1 104 ? 10.083 6.317 -20.894 1.00 64.75 104 LYS A O 1
ATOM 828 N N . ALA A 1 105 ? 9.741 4.122 -20.547 1.00 67.50 105 ALA A N 1
ATOM 829 C CA . ALA A 1 105 ? 8.656 4.007 -21.515 1.00 67.50 105 ALA A CA 1
ATOM 830 C C . ALA A 1 105 ? 7.376 4.679 -21.000 1.00 67.50 105 ALA A C 1
ATOM 832 O O . ALA A 1 105 ? 6.706 5.364 -21.761 1.00 67.50 105 ALA A O 1
ATOM 833 N N . LEU A 1 106 ? 7.066 4.545 -19.708 1.00 68.75 106 LEU A N 1
ATOM 834 C CA . LEU A 1 106 ? 5.910 5.210 -19.101 1.00 68.75 106 LEU A CA 1
ATOM 835 C C . LEU A 1 106 ? 6.079 6.732 -19.079 1.00 68.75 106 LEU A C 1
ATOM 837 O O . LEU A 1 106 ? 5.172 7.449 -19.490 1.00 68.75 106 LEU A O 1
ATOM 841 N N . HIS A 1 107 ? 7.261 7.227 -18.714 1.00 67.69 107 HIS A N 1
ATOM 842 C CA . HIS A 1 107 ? 7.583 8.653 -18.801 1.00 67.69 107 HIS A CA 1
ATOM 843 C C . HIS A 1 107 ? 7.469 9.199 -20.230 1.00 67.69 107 HIS A C 1
ATOM 845 O O . HIS A 1 107 ? 6.926 10.282 -20.432 1.00 67.69 107 HIS A O 1
ATOM 851 N N . ALA A 1 108 ? 7.935 8.444 -21.233 1.00 71.38 108 ALA A N 1
ATOM 852 C CA . ALA A 1 108 ? 7.794 8.832 -22.638 1.00 71.38 108 ALA A CA 1
ATOM 853 C C . ALA A 1 108 ? 6.323 8.925 -23.088 1.00 71.38 108 ALA A C 1
ATOM 855 O O . ALA A 1 108 ? 6.013 9.661 -24.020 1.00 71.38 108 ALA A O 1
ATOM 856 N N . LEU A 1 109 ? 5.418 8.216 -22.409 1.00 72.44 109 LEU A N 1
ATOM 857 C CA . LEU A 1 109 ? 3.971 8.263 -22.626 1.00 72.44 109 LEU A CA 1
ATOM 858 C C . LEU A 1 109 ? 3.266 9.329 -21.766 1.00 72.44 109 LEU A C 1
ATOM 860 O O . LEU A 1 109 ? 2.038 9.360 -21.719 1.00 72.44 109 LEU A O 1
ATOM 864 N N . GLY A 1 110 ? 4.021 10.204 -21.096 1.00 68.31 110 GLY A N 1
ATOM 865 C CA . GLY A 1 110 ? 3.476 11.289 -20.279 1.00 68.31 110 GLY A CA 1
ATOM 866 C C . GLY A 1 110 ? 3.092 10.879 -18.858 1.00 68.31 110 GLY A C 1
ATOM 867 O O . GLY A 1 110 ? 2.354 11.612 -18.202 1.00 68.31 110 GLY A O 1
ATOM 868 N N . TRP A 1 111 ? 3.574 9.732 -18.366 1.00 71.81 111 TRP A N 1
ATOM 869 C CA . TRP A 1 111 ? 3.432 9.382 -16.953 1.00 71.81 111 TRP A CA 1
ATOM 870 C C . TRP A 1 111 ? 4.165 10.423 -16.085 1.00 71.81 111 TRP A C 1
ATOM 872 O O . TRP A 1 111 ? 5.339 10.709 -16.358 1.00 71.81 111 TRP A O 1
ATOM 882 N N . PRO A 1 112 ? 3.498 11.016 -15.077 1.00 66.06 112 PRO A N 1
ATOM 883 C CA . PRO A 1 112 ? 4.144 11.960 -14.176 1.00 66.06 112 PRO A CA 1
ATOM 884 C C . PRO A 1 112 ? 5.241 11.216 -13.419 1.00 66.06 112 PRO A C 1
ATOM 886 O O . PRO A 1 112 ? 4.998 10.140 -12.894 1.00 66.06 112 PRO A O 1
ATOM 889 N N . GLY A 1 113 ? 6.460 11.750 -13.421 1.00 62.44 113 GLY A N 1
ATOM 890 C CA . GLY A 1 113 ? 7.559 11.129 -12.691 1.00 62.44 113 GLY 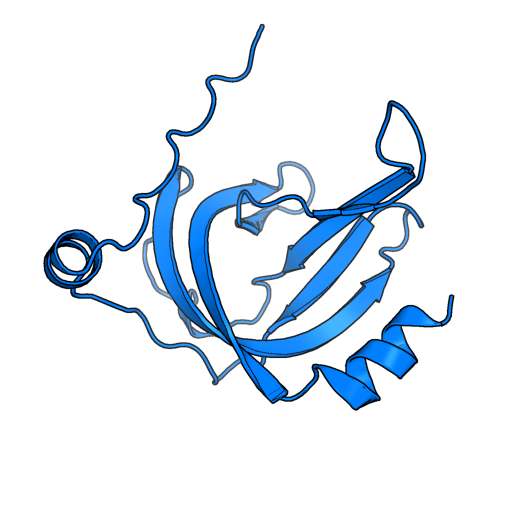A CA 1
ATOM 891 C C . GLY A 1 113 ? 7.344 11.096 -11.186 1.00 62.44 113 GLY A C 1
ATOM 892 O O . GLY A 1 113 ? 6.481 11.823 -10.687 1.00 62.44 113 GLY A O 1
ATOM 893 N N . PRO A 1 114 ? 8.183 10.342 -10.458 1.00 62.78 114 PRO A N 1
ATOM 894 C CA . PRO A 1 114 ? 8.156 10.386 -9.010 1.00 62.78 114 PRO A CA 1
ATOM 895 C C . PRO A 1 114 ? 8.467 11.819 -8.571 1.00 62.78 114 PRO A C 1
ATOM 897 O O . PRO A 1 114 ? 9.473 12.407 -8.984 1.00 62.78 114 PRO A O 1
ATOM 900 N N . GLU A 1 115 ? 7.571 12.397 -7.776 1.00 63.16 115 GLU A N 1
ATOM 901 C CA . GLU A 1 115 ? 7.814 13.690 -7.151 1.00 63.16 115 GLU A CA 1
ATOM 902 C C . GLU A 1 115 ? 9.019 13.530 -6.211 1.00 63.16 115 GLU A C 1
ATOM 904 O O . GLU A 1 115 ? 9.075 12.538 -5.479 1.00 63.16 115 GLU A O 1
ATOM 909 N N . PRO A 1 116 ? 10.016 14.433 -6.242 1.00 61.47 116 PRO A N 1
ATOM 910 C CA . PRO A 1 116 ? 11.145 14.342 -5.329 1.00 61.47 116 PRO A CA 1
ATOM 911 C C . PRO A 1 116 ? 10.637 14.285 -3.888 1.00 61.47 116 PRO A C 1
ATOM 913 O O . PRO A 1 116 ? 9.757 15.071 -3.532 1.00 61.47 116 PRO A O 1
ATOM 916 N N . LEU A 1 117 ? 11.213 13.402 -3.061 1.00 58.25 117 LEU A N 1
ATOM 917 C CA . LEU A 1 117 ? 11.033 13.447 -1.607 1.00 58.25 117 LEU A CA 1
ATOM 918 C C . LEU A 1 117 ? 11.220 14.896 -1.160 1.00 58.25 117 LEU A C 1
ATOM 920 O O . LEU A 1 117 ? 12.323 15.436 -1.269 1.00 58.25 117 LEU A O 1
ATOM 924 N N . ALA A 1 118 ? 10.141 15.541 -0.716 1.00 55.91 118 ALA A N 1
ATOM 925 C CA . ALA A 1 118 ? 10.237 16.882 -0.177 1.00 55.91 118 ALA A CA 1
ATOM 926 C C . ALA A 1 118 ? 11.225 16.810 0.989 1.00 55.91 118 ALA A C 1
ATOM 928 O O . ALA A 1 118 ? 10.973 16.090 1.958 1.00 55.91 118 ALA A O 1
ATOM 929 N N . GLU A 1 119 ? 12.366 17.500 0.873 1.00 44.97 119 GLU A N 1
ATOM 930 C CA . GLU A 1 119 ? 13.321 17.608 1.973 1.00 44.97 119 GLU A CA 1
ATOM 931 C C . GLU A 1 119 ? 12.531 17.997 3.217 1.00 44.97 119 GLU A C 1
ATOM 933 O O . GLU A 1 119 ? 11.793 18.989 3.201 1.00 44.97 119 GLU A O 1
ATOM 938 N N . ALA A 1 120 ? 12.619 17.158 4.255 1.00 43.44 120 ALA A N 1
ATOM 939 C CA . ALA A 1 120 ? 11.978 17.406 5.531 1.00 43.44 120 ALA A CA 1
ATOM 940 C C . ALA A 1 120 ? 12.350 18.829 5.953 1.00 43.44 120 ALA A C 1
ATOM 942 O O . ALA A 1 120 ? 13.502 19.094 6.297 1.00 43.44 120 ALA A O 1
ATOM 943 N N . ARG A 1 121 ? 11.396 19.762 5.832 1.00 34.81 121 ARG A N 1
ATOM 944 C CA . ARG A 1 121 ? 11.626 21.145 6.241 1.00 34.81 121 ARG A CA 1
ATOM 945 C C . ARG A 1 121 ? 12.031 21.112 7.721 1.00 34.81 121 ARG A C 1
ATOM 947 O O . ARG A 1 121 ? 11.326 20.444 8.483 1.00 34.81 121 ARG A O 1
ATOM 954 N N . PRO A 1 122 ? 13.153 21.757 8.089 1.00 38.84 122 PRO A N 1
ATOM 955 C CA . PRO A 1 122 ? 13.635 21.790 9.465 1.00 38.84 122 PRO A CA 1
ATOM 956 C C . PRO A 1 122 ? 12.627 22.443 10.416 1.00 38.84 122 PRO A C 1
ATOM 958 O O . PRO A 1 122 ? 11.823 23.289 9.954 1.00 38.84 122 PRO A O 1
#

Foldseek 3Di:
DCVFVVCVVPAAFDKDKDKFFWAQDPPPRFIWGPDWDFDDPDPHGQATETEGCVLQCVCPPPPDDGGDIFIKMFGWHTWDQDPVNHYIYTYTDNDGIDGDDCPVVCVVVVNDDYDPDDPPDD